Protein AF-A0A2V9VPL0-F1 (afdb_monomer_lite)

Radius of gyration: 16.76 Å; chains: 1; bounding box: 35×31×37 Å

pLDDT: mean 93.95, std 6.03, range [53.44, 98.31]

Foldseek 3Di:
DDDVPDDDDDPVPDDDPVVVVVVVVVVVVVVVVVVVPDDPVQQQDADPPPQDAPVRGNVRSVVVVVVVVVVVLVVQQVVQVVVVHHRSPD

Sequence (90 aa):
LFARGAQLVDPKQYPDPVELQWNFKEVSERVASALSGISEETLRKPVPKEQPSLDGTLGGSIALLCLHESIHVGQMTYLRKWLGYEPAFG

Secondary structure (DSSP, 8-state):
--STTPPP--GGGSPPHHHHHHHHHHHHHHHHHHHTT--HHHHTSBPPTTS--SSSBHHHHHHHHHHHHHHHHHHHHHHHHHTTPPPS--

Structure (mmCIF, N/CA/C/O backbone):
data_AF-A0A2V9VPL0-F1
#
_entry.id   AF-A0A2V9VPL0-F1
#
loop_
_atom_site.group_PDB
_atom_site.id
_atom_site.type_symbol
_atom_site.label_atom_id
_atom_site.label_alt_id
_atom_site.label_comp_id
_atom_site.label_asym_id
_atom_site.label_entity_id
_atom_site.label_seq_id
_atom_site.pdbx_PDB_ins_code
_atom_site.Cartn_x
_atom_site.Cartn_y
_atom_site.Cartn_z
_atom_site.occupancy
_atom_site.B_iso_or_equiv
_atom_site.auth_seq_id
_atom_site.auth_comp_id
_atom_site.auth_asym_id
_atom_site.auth_atom_id
_atom_site.pdbx_PDB_model_num
ATOM 1 N N . LEU A 1 1 ? 4.055 -16.964 -7.720 1.00 84.88 1 LEU A N 1
ATOM 2 C CA . LEU A 1 1 ? 4.322 -15.603 -8.236 1.00 84.88 1 LE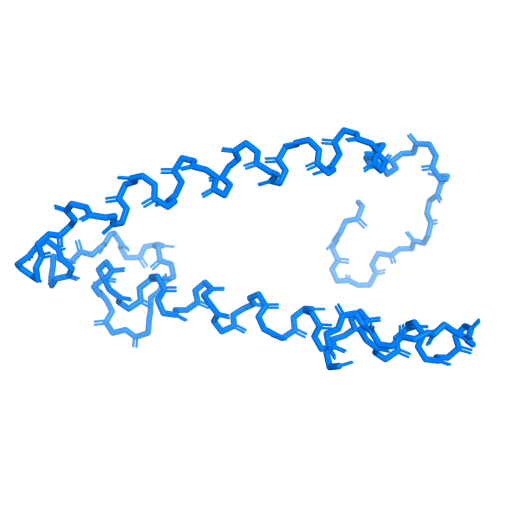U A CA 1
ATOM 3 C C . LEU A 1 1 ? 5.041 -14.722 -7.214 1.00 84.88 1 LEU A C 1
ATOM 5 O O . LEU A 1 1 ? 6.134 -14.283 -7.525 1.00 84.88 1 LEU A O 1
ATOM 9 N N . PHE A 1 2 ? 4.507 -14.509 -6.001 1.00 90.44 2 PHE A N 1
ATOM 10 C CA . PHE A 1 2 ? 5.013 -13.461 -5.084 1.00 90.44 2 PHE A CA 1
ATOM 11 C C . PHE A 1 2 ? 5.619 -13.955 -3.755 1.00 90.44 2 PHE A C 1
ATOM 13 O O . PHE A 1 2 ? 5.757 -13.188 -2.807 1.00 90.44 2 PHE A O 1
ATOM 20 N N . ALA A 1 3 ? 5.969 -15.239 -3.649 1.00 91.62 3 ALA A N 1
ATOM 21 C CA . ALA A 1 3 ? 6.626 -15.757 -2.449 1.00 91.62 3 ALA A CA 1
ATOM 22 C C . ALA A 1 3 ? 8.067 -15.231 -2.329 1.00 91.62 3 ALA A C 1
ATOM 24 O O . ALA A 1 3 ? 8.718 -14.914 -3.327 1.00 91.62 3 ALA A O 1
ATOM 25 N N . ARG A 1 4 ? 8.600 -15.187 -1.104 1.00 88.56 4 ARG A N 1
ATOM 26 C CA . ARG A 1 4 ? 10.013 -14.856 -0.875 1.00 88.56 4 ARG A CA 1
ATOM 27 C C . ARG A 1 4 ? 10.910 -15.825 -1.655 1.00 88.56 4 ARG A C 1
ATOM 29 O O . ARG A 1 4 ? 10.763 -17.035 -1.520 1.00 88.56 4 ARG A O 1
ATOM 36 N N . GLY A 1 5 ? 11.837 -15.284 -2.447 1.00 92.44 5 GLY A N 1
ATOM 37 C CA . GLY A 1 5 ? 12.744 -16.078 -3.286 1.00 92.44 5 GLY A CA 1
ATOM 38 C C . GLY A 1 5 ? 12.102 -16.662 -4.551 1.00 92.44 5 GLY A C 1
ATOM 39 O O . GLY A 1 5 ? 12.712 -17.517 -5.194 1.00 92.44 5 GLY A O 1
ATOM 40 N N . ALA A 1 6 ? 10.887 -16.230 -4.912 1.00 93.69 6 ALA A N 1
ATOM 41 C CA . ALA A 1 6 ? 10.250 -16.642 -6.157 1.00 93.69 6 ALA A CA 1
ATOM 42 C C . ALA A 1 6 ? 11.121 -16.283 -7.371 1.00 93.69 6 ALA A C 1
ATOM 44 O O . ALA A 1 6 ? 11.664 -15.183 -7.461 1.00 93.69 6 ALA A O 1
ATOM 45 N N . GLN A 1 7 ? 11.237 -17.232 -8.299 1.00 94.56 7 GLN A N 1
ATOM 46 C CA . GLN A 1 7 ? 11.916 -17.026 -9.575 1.00 94.56 7 GLN A CA 1
ATOM 47 C C . GLN A 1 7 ? 11.022 -16.248 -10.541 1.00 94.56 7 GLN A C 1
ATOM 49 O O . GLN A 1 7 ? 9.792 -16.283 -10.427 1.00 94.56 7 GLN A O 1
ATOM 54 N N . LEU A 1 8 ? 11.650 -15.575 -11.506 1.00 92.38 8 LEU A N 1
ATOM 55 C CA . LEU A 1 8 ? 10.930 -14.946 -12.607 1.00 92.38 8 LEU A CA 1
ATOM 56 C C . LEU A 1 8 ? 10.182 -16.014 -13.405 1.00 92.38 8 LEU A C 1
ATOM 58 O O . LEU A 1 8 ? 10.717 -17.081 -13.705 1.00 92.38 8 LEU A O 1
ATOM 62 N N . VAL A 1 9 ? 8.937 -15.704 -13.737 1.00 94.75 9 VAL A N 1
ATOM 63 C CA . VAL A 1 9 ? 8.090 -16.534 -14.592 1.00 94.75 9 VAL A CA 1
ATOM 64 C C . VAL A 1 9 ? 7.789 -15.799 -15.894 1.00 94.75 9 VAL A C 1
ATOM 66 O O . VAL A 1 9 ? 8.209 -14.656 -16.082 1.00 94.75 9 VAL A O 1
ATOM 69 N N . ASP A 1 10 ? 7.048 -16.449 -16.790 1.00 94.81 10 ASP A N 1
ATOM 70 C CA . ASP A 1 10 ? 6.546 -15.807 -18.005 1.00 94.81 10 ASP A CA 1
ATOM 71 C C . ASP A 1 10 ? 5.786 -14.507 -17.649 1.00 94.81 10 ASP A C 1
ATOM 73 O O . ASP A 1 10 ? 4.895 -14.553 -16.792 1.00 94.81 10 ASP A O 1
ATOM 77 N N . PRO A 1 11 ? 6.101 -13.363 -18.294 1.00 91.12 11 PRO A N 1
ATOM 78 C CA . PRO A 1 11 ? 5.418 -12.089 -18.077 1.00 91.12 11 PRO A CA 1
ATOM 79 C C . PRO A 1 11 ? 3.886 -12.166 -18.109 1.00 91.12 11 PRO A C 1
ATOM 81 O O . PRO A 1 11 ? 3.231 -11.442 -17.368 1.00 91.12 11 PRO A O 1
ATOM 84 N N . LYS A 1 12 ? 3.307 -13.076 -18.903 1.00 93.38 12 LYS A N 1
ATOM 85 C CA . LYS A 1 12 ? 1.852 -13.278 -19.022 1.00 93.38 12 LYS A CA 1
ATOM 86 C C . LYS A 1 12 ? 1.197 -13.850 -17.765 1.00 93.38 12 LYS A C 1
ATOM 88 O O . LYS A 1 12 ? -0.025 -13.887 -17.685 1.00 93.38 12 LYS A O 1
ATOM 93 N N . GLN A 1 13 ? 1.987 -14.356 -16.819 1.00 93.81 13 GLN A N 1
ATOM 94 C CA . GLN A 1 13 ? 1.481 -14.842 -15.535 1.00 93.81 13 GLN A CA 1
ATOM 95 C C . GLN A 1 13 ? 1.350 -13.724 -14.498 1.00 93.81 13 GLN A C 1
ATOM 97 O O . GLN A 1 13 ? 0.714 -13.932 -13.464 1.00 93.81 13 GLN A O 1
ATOM 102 N N . TYR A 1 14 ? 1.961 -12.560 -14.734 1.00 93.50 14 TYR A N 1
ATOM 103 C CA . TYR A 1 14 ? 1.726 -11.389 -13.899 1.00 93.50 14 TYR A CA 1
ATOM 104 C C . TYR A 1 14 ? 0.400 -10.724 -14.290 1.00 93.50 14 TYR A C 1
ATOM 106 O O . TYR A 1 14 ? -0.013 -10.830 -15.445 1.00 93.50 14 TYR A O 1
ATOM 114 N N . PRO A 1 15 ? -0.274 -10.044 -13.345 1.00 92.50 15 PRO A N 1
ATOM 115 C CA . PRO A 1 15 ? -1.489 -9.303 -13.655 1.00 92.50 15 PRO A CA 1
ATOM 116 C C . PRO A 1 15 ? -1.245 -8.235 -14.723 1.00 92.50 15 PRO A C 1
ATOM 118 O O . PRO A 1 15 ? -0.166 -7.633 -14.773 1.00 92.50 15 PRO A O 1
ATOM 121 N N . ASP A 1 16 ? -2.261 -7.982 -15.544 1.00 93.81 16 ASP A N 1
ATOM 122 C CA . ASP A 1 16 ? -2.185 -6.956 -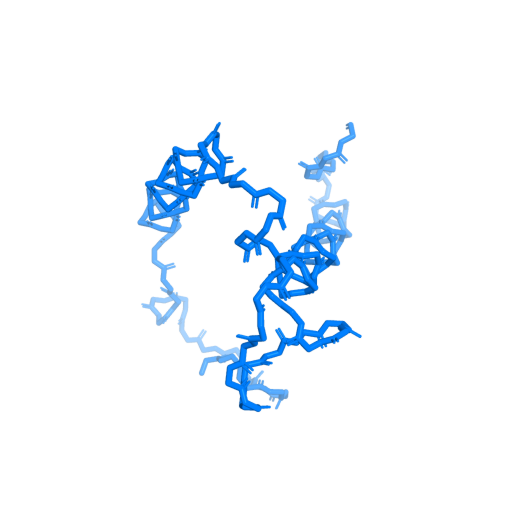16.574 1.00 93.81 16 ASP A CA 1
ATOM 123 C C . ASP A 1 16 ? -2.038 -5.553 -15.942 1.00 93.81 16 ASP A C 1
ATOM 125 O O . ASP A 1 16 ? -2.786 -5.206 -15.022 1.00 93.81 16 ASP A O 1
ATOM 129 N N . PRO A 1 17 ? -1.094 -4.711 -16.406 1.00 91.06 17 PRO A N 1
ATOM 130 C CA . PRO A 1 17 ? -0.884 -3.390 -15.821 1.00 91.06 17 PRO A CA 1
ATOM 131 C C . PRO A 1 17 ? -2.093 -2.450 -15.910 1.00 91.06 17 PRO A C 1
ATOM 133 O O . PRO A 1 17 ? -2.266 -1.618 -15.019 1.00 91.06 17 PRO A O 1
ATOM 136 N N . VAL A 1 18 ? -2.915 -2.549 -16.961 1.00 94.38 18 VAL A N 1
ATOM 137 C CA . VAL A 1 18 ? -4.115 -1.711 -17.120 1.00 94.38 18 VAL A CA 1
ATOM 138 C C . VAL A 1 18 ? -5.186 -2.157 -16.130 1.00 94.38 18 VAL A C 1
ATOM 140 O O . VAL A 1 18 ? -5.787 -1.321 -15.453 1.00 94.38 18 VAL A O 1
ATOM 143 N N . GLU A 1 19 ? -5.370 -3.468 -15.982 1.00 94.44 19 GLU A N 1
ATOM 144 C CA . GLU A 1 19 ? -6.260 -4.041 -14.970 1.00 94.44 19 GLU A CA 1
ATOM 145 C C . GLU A 1 19 ? -5.835 -3.635 -13.548 1.00 94.44 19 GLU A C 1
ATOM 147 O O . GLU A 1 19 ? -6.665 -3.201 -12.749 1.00 94.44 19 GLU A O 1
ATOM 152 N N . LEU A 1 20 ? -4.533 -3.691 -13.238 1.00 93.25 20 LEU A N 1
ATOM 153 C CA . LEU A 1 20 ? -4.002 -3.257 -11.942 1.00 93.25 20 LEU A CA 1
ATOM 154 C C . LEU A 1 20 ? -4.306 -1.784 -11.649 1.00 93.25 20 LEU A C 1
ATOM 156 O O . LEU A 1 20 ? -4.703 -1.457 -10.532 1.00 93.25 20 LEU A O 1
ATOM 160 N N . GLN A 1 21 ? -4.134 -0.897 -12.632 1.00 93.56 21 GLN A N 1
ATOM 161 C CA . GLN A 1 21 ? -4.415 0.533 -12.469 1.00 93.56 21 GLN A CA 1
ATOM 162 C C . GLN A 1 21 ? -5.900 0.801 -12.222 1.00 93.56 21 GLN A C 1
ATOM 164 O O . GLN A 1 21 ? -6.239 1.622 -11.367 1.00 93.56 21 GLN A O 1
ATOM 169 N N . TRP A 1 22 ? -6.782 0.101 -12.939 1.00 96.25 22 TRP A N 1
ATOM 170 C CA . TRP A 1 22 ? -8.219 0.210 -12.713 1.00 96.25 22 TRP A CA 1
ATOM 171 C C . TRP A 1 22 ? -8.585 -0.286 -11.312 1.00 96.25 22 TRP A C 1
ATOM 173 O O . TRP A 1 22 ? -9.164 0.475 -10.536 1.00 96.25 22 TRP A O 1
ATOM 183 N N . ASN A 1 23 ? -8.172 -1.500 -10.945 1.00 96.25 23 ASN A N 1
ATOM 184 C CA . ASN A 1 23 ? -8.461 -2.066 -9.628 1.00 96.25 23 ASN A CA 1
ATOM 185 C C . ASN A 1 23 ? -7.938 -1.171 -8.496 1.00 96.25 23 ASN A C 1
ATOM 187 O O . ASN A 1 23 ? -8.637 -0.956 -7.506 1.00 96.25 23 ASN A O 1
ATOM 191 N N . PHE A 1 24 ? -6.736 -0.606 -8.652 1.00 94.38 24 PHE A N 1
ATOM 192 C CA . PHE A 1 24 ? -6.180 0.331 -7.680 1.00 94.38 24 PHE A CA 1
ATOM 193 C C . PHE A 1 24 ? -7.070 1.567 -7.533 1.00 94.38 24 PHE A C 1
ATOM 195 O O . PHE A 1 24 ? -7.498 1.875 -6.424 1.00 94.38 24 PHE A O 1
ATOM 202 N N . LYS A 1 25 ? -7.426 2.223 -8.645 1.00 96.19 25 LYS A N 1
ATOM 203 C CA . LYS A 1 25 ? -8.303 3.401 -8.636 1.00 96.19 25 LYS A CA 1
ATOM 204 C C . LYS A 1 25 ? -9.648 3.110 -7.965 1.00 96.19 25 LYS A C 1
ATOM 206 O O . LYS A 1 25 ? -10.070 3.863 -7.092 1.00 96.19 25 LYS A O 1
ATOM 211 N N . GLU A 1 26 ? -10.303 2.019 -8.351 1.00 97.50 26 GLU A N 1
ATOM 212 C CA . GLU A 1 26 ? -11.613 1.644 -7.816 1.00 97.50 26 GLU A CA 1
ATOM 213 C C . GLU A 1 26 ? -11.563 1.399 -6.301 1.00 97.50 26 GLU A C 1
ATOM 215 O O . GLU A 1 26 ? -12.412 1.888 -5.550 1.00 97.50 26 GLU A O 1
ATOM 220 N N . VAL A 1 27 ? -10.558 0.658 -5.828 1.00 96.31 27 VAL A N 1
ATOM 221 C CA . VAL A 1 27 ? -10.391 0.392 -4.395 1.00 96.31 27 VAL A CA 1
ATOM 222 C C . VAL A 1 27 ? -10.063 1.681 -3.643 1.00 96.31 27 VAL A C 1
ATOM 224 O O . VAL A 1 27 ? -10.651 1.917 -2.587 1.00 96.31 27 VAL A O 1
ATOM 227 N N . SER A 1 28 ? -9.201 2.547 -4.184 1.00 95.25 28 SER A N 1
ATOM 228 C CA . SER A 1 28 ? -8.878 3.842 -3.574 1.00 95.25 28 SER A CA 1
ATOM 229 C C . SER A 1 28 ? -10.111 4.732 -3.412 1.00 95.25 28 SER A C 1
ATOM 231 O O . SER A 1 28 ? -10.286 5.328 -2.352 1.00 95.25 28 SER A O 1
ATOM 233 N N . GLU A 1 29 ? -10.996 4.792 -4.409 1.00 96.88 29 GLU A N 1
ATOM 234 C CA . GLU A 1 29 ? -12.245 5.564 -4.332 1.00 96.88 29 GLU A CA 1
ATOM 235 C C . GLU A 1 29 ? -13.170 5.036 -3.225 1.00 96.88 29 GLU A C 1
ATOM 237 O O . GLU A 1 29 ? -13.697 5.810 -2.420 1.00 96.88 29 GLU A O 1
ATOM 242 N N . ARG A 1 30 ? -13.317 3.709 -3.122 1.00 95.88 30 ARG A N 1
ATOM 243 C CA . ARG A 1 30 ? -14.113 3.068 -2.062 1.00 95.88 30 ARG A CA 1
ATOM 244 C C . ARG A 1 30 ? -13.524 3.318 -0.675 1.00 95.88 30 ARG A C 1
ATOM 246 O O . ARG A 1 30 ? -14.265 3.631 0.255 1.00 95.88 30 ARG A O 1
ATOM 253 N N . VAL A 1 31 ? -12.203 3.206 -0.534 1.00 94.62 31 VAL A N 1
ATOM 254 C CA . VAL A 1 31 ? -11.499 3.471 0.729 1.00 94.62 31 VAL A CA 1
ATOM 255 C C . VAL A 1 31 ? -11.647 4.939 1.123 1.00 94.62 31 VAL A C 1
ATOM 257 O O . VAL A 1 31 ? -12.022 5.217 2.259 1.00 94.62 31 VAL A O 1
ATOM 260 N N . ALA A 1 32 ? -11.442 5.878 0.197 1.00 94.88 32 ALA A N 1
ATOM 261 C CA . ALA A 1 32 ? -11.614 7.306 0.456 1.00 94.88 32 ALA A CA 1
ATOM 262 C C . ALA A 1 32 ? -13.042 7.630 0.923 1.00 94.88 32 ALA A C 1
ATOM 264 O O . ALA A 1 32 ? -13.220 8.323 1.926 1.00 94.88 32 ALA A O 1
ATOM 265 N N . SER A 1 33 ? -14.056 7.067 0.255 1.00 95.81 33 SER A N 1
ATOM 266 C CA . SER A 1 33 ? -15.458 7.233 0.651 1.00 95.81 33 SER A CA 1
ATOM 267 C C . SER A 1 33 ? -15.772 6.615 2.016 1.00 95.81 33 SER A C 1
ATOM 269 O O . SER A 1 33 ? -16.598 7.155 2.749 1.00 95.81 33 SER A O 1
ATOM 271 N N . ALA A 1 34 ? -15.157 5.485 2.372 1.00 93.69 34 ALA A N 1
ATOM 272 C CA . ALA A 1 34 ? -15.357 4.867 3.681 1.00 93.69 34 ALA A CA 1
ATOM 273 C C . ALA A 1 34 ? -14.691 5.685 4.800 1.00 93.69 34 ALA A C 1
ATOM 275 O O . ALA A 1 34 ? -15.259 5.847 5.881 1.00 93.69 34 ALA A O 1
ATOM 276 N N . LEU A 1 35 ? -13.501 6.232 4.536 1.00 93.88 35 LEU A N 1
ATOM 277 C CA . LEU A 1 35 ? -12.743 7.021 5.504 1.00 93.88 35 LEU A CA 1
ATOM 278 C C . LEU A 1 35 ? -13.328 8.420 5.727 1.00 93.88 35 LEU A C 1
ATOM 280 O O . LEU A 1 35 ? -13.211 8.938 6.833 1.00 93.88 35 LEU A O 1
ATOM 284 N N . SER A 1 36 ? -14.002 9.028 4.745 1.00 94.69 36 SER A N 1
ATOM 285 C CA . SER A 1 36 ? -14.558 10.383 4.901 1.00 94.69 36 SER A CA 1
ATOM 286 C C . SER A 1 36 ? -15.623 10.501 5.998 1.00 94.69 36 SER A C 1
ATOM 288 O O . SER A 1 36 ? -15.865 11.595 6.498 1.00 94.69 36 SER A O 1
ATOM 290 N N . GLY A 1 37 ? -16.278 9.394 6.357 1.00 90.19 37 GLY A N 1
ATOM 291 C CA . GLY A 1 37 ? -17.337 9.356 7.370 1.00 90.19 37 GLY A CA 1
ATOM 292 C C . GLY A 1 37 ? -16.977 8.583 8.638 1.00 90.19 37 GLY A C 1
ATOM 293 O O . GLY A 1 37 ? -17.857 8.349 9.467 1.00 90.19 37 GLY A O 1
ATOM 294 N N . ILE A 1 38 ? -15.729 8.129 8.790 1.00 96.12 38 ILE A N 1
ATOM 295 C CA . ILE A 1 38 ? -15.367 7.255 9.907 1.00 96.12 38 ILE A CA 1
ATOM 296 C C . ILE A 1 38 ? -15.248 8.047 11.214 1.00 96.12 38 ILE A C 1
ATOM 298 O O . ILE A 1 38 ? -14.589 9.083 11.280 1.00 96.12 38 ILE A O 1
ATOM 302 N N . SER A 1 39 ? -15.889 7.559 12.279 1.00 97.38 39 SER A N 1
ATOM 303 C CA . SER A 1 39 ? -15.777 8.171 13.605 1.00 97.38 39 SER A CA 1
ATOM 304 C C . SER A 1 39 ? -14.510 7.719 14.332 1.00 97.38 39 SER A C 1
ATOM 306 O O . SER A 1 39 ? -14.044 6.591 14.161 1.00 97.38 39 SER A O 1
ATOM 308 N N . GLU A 1 40 ? -13.994 8.566 15.224 1.00 96.81 40 GLU A N 1
ATOM 309 C CA . GLU A 1 40 ? -12.868 8.219 16.102 1.00 96.81 40 GLU A CA 1
ATOM 310 C C . GLU A 1 40 ? -13.176 6.997 16.982 1.00 96.81 40 GLU A C 1
ATOM 312 O O . GLU A 1 40 ? -12.331 6.123 17.167 1.00 96.81 40 GLU A O 1
ATOM 317 N N . GLU A 1 41 ? -14.415 6.886 17.469 1.00 98.00 41 GLU A N 1
ATOM 318 C CA . GLU A 1 41 ? -14.884 5.708 18.203 1.00 98.00 41 GLU A CA 1
ATOM 319 C C . GLU A 1 41 ? -14.743 4.431 17.366 1.00 98.00 41 GLU A C 1
ATOM 321 O O . GLU A 1 41 ? -14.296 3.402 17.868 1.00 98.00 41 GLU A O 1
ATOM 326 N N . THR A 1 42 ? -15.072 4.495 16.073 1.00 97.62 42 THR A N 1
ATOM 327 C CA . THR A 1 42 ? -14.928 3.353 15.164 1.00 97.62 42 THR A CA 1
ATOM 328 C C . THR A 1 42 ? -13.463 3.001 14.937 1.00 97.62 42 THR A C 1
ATOM 330 O O . THR A 1 42 ? -13.124 1.820 14.955 1.00 97.62 42 THR A O 1
ATOM 333 N N . LEU A 1 43 ? -12.585 3.997 14.794 1.00 97.38 43 LEU A N 1
ATOM 334 C CA . LEU A 1 43 ? -11.142 3.771 14.660 1.00 97.38 43 LEU A CA 1
ATOM 335 C C . LEU A 1 43 ? -10.544 3.070 15.887 1.00 97.38 43 LEU A C 1
ATOM 337 O O . LEU A 1 43 ? -9.634 2.261 15.737 1.00 97.38 43 LEU A O 1
ATOM 341 N N . ARG A 1 44 ? -11.077 3.323 17.085 1.00 98.12 44 ARG A N 1
ATOM 342 C CA . ARG A 1 44 ? -10.622 2.694 18.336 1.00 98.12 44 ARG A CA 1
ATOM 343 C C . ARG A 1 44 ? -11.137 1.271 18.551 1.00 98.12 44 ARG A C 1
ATOM 345 O O . ARG A 1 44 ? -10.703 0.617 19.498 1.00 98.12 44 ARG A O 1
ATOM 352 N N . LYS A 1 45 ? -12.056 0.776 17.714 1.00 98.25 45 LYS A N 1
ATOM 353 C CA . LYS A 1 45 ? -12.581 -0.587 17.861 1.00 98.25 45 LYS A CA 1
ATOM 354 C C . LYS A 1 45 ? -11.459 -1.613 17.669 1.00 98.25 45 LYS A C 1
ATOM 356 O O . LYS A 1 45 ? -10.628 -1.433 16.773 1.00 98.25 45 LYS A O 1
ATOM 361 N N . PRO A 1 46 ? -11.435 -2.686 18.479 1.00 98.25 46 PRO A N 1
ATOM 362 C CA . PRO A 1 46 ? -10.470 -3.759 18.308 1.00 98.25 46 PRO A CA 1
ATOM 363 C C . PRO A 1 46 ? -10.714 -4.489 16.984 1.00 98.25 46 PRO A C 1
ATOM 365 O O . PRO A 1 46 ? -11.858 -4.627 16.543 1.00 98.25 46 PRO A O 1
ATOM 368 N N . VAL A 1 47 ? -9.641 -4.981 16.373 1.00 97.69 47 VAL A N 1
ATOM 369 C CA . VAL A 1 47 ? -9.706 -5.861 15.196 1.00 97.69 47 VAL A CA 1
ATOM 370 C C . VAL A 1 47 ? -9.461 -7.321 15.595 1.00 97.69 47 VAL A C 1
ATOM 372 O O . VAL A 1 47 ? -8.922 -7.572 16.678 1.00 97.69 47 VAL A O 1
ATOM 375 N N . PRO A 1 48 ? -9.860 -8.305 14.764 1.00 96.94 48 PRO A N 1
ATOM 376 C CA . PRO A 1 48 ? -9.512 -9.706 14.989 1.00 96.94 48 PRO A CA 1
ATOM 377 C C . PRO A 1 48 ? -8.004 -9.891 15.176 1.00 96.94 48 PRO A C 1
ATOM 379 O O . PRO A 1 48 ? -7.206 -9.174 14.576 1.00 96.94 48 PRO A O 1
ATOM 382 N N . LYS A 1 49 ? -7.597 -10.873 15.986 1.00 90.75 49 LYS A N 1
ATOM 383 C CA . LYS A 1 49 ? -6.183 -11.085 16.345 1.00 90.75 49 LYS A CA 1
ATOM 384 C C . LYS A 1 49 ? -5.307 -11.405 15.129 1.00 90.75 49 LYS A C 1
ATOM 386 O O . LYS A 1 49 ? -4.110 -11.138 15.133 1.00 90.75 49 LYS A O 1
ATOM 391 N N . GLU A 1 50 ? -5.902 -11.995 14.102 1.00 94.12 50 GLU A N 1
ATOM 392 C CA . GLU A 1 50 ? -5.260 -12.367 12.847 1.00 94.12 50 GLU A CA 1
ATOM 393 C C . GLU A 1 50 ? -5.062 -11.161 11.918 1.00 94.12 50 GLU A C 1
ATOM 395 O O . GLU A 1 50 ? -4.282 -11.242 10.969 1.00 94.12 50 GLU A O 1
ATOM 400 N N . GLN A 1 51 ? -5.756 -10.048 12.176 1.00 94.44 51 GLN A N 1
ATOM 401 C CA . GLN A 1 51 ? -5.647 -8.836 11.381 1.00 94.44 51 GLN A CA 1
ATOM 402 C C . GLN A 1 51 ? -4.409 -8.026 11.804 1.00 94.44 51 GLN A C 1
ATOM 404 O O . GLN A 1 51 ? -4.295 -7.637 12.968 1.00 94.44 51 GLN A O 1
ATOM 409 N N . PRO A 1 52 ? -3.491 -7.713 10.871 1.00 96.00 52 PRO A N 1
ATOM 410 C CA . PRO A 1 52 ? -2.331 -6.884 11.173 1.00 96.00 52 PRO A CA 1
ATOM 411 C C . PRO A 1 52 ? -2.732 -5.475 11.635 1.00 96.00 52 PRO A C 1
ATOM 413 O O . PRO A 1 52 ? -3.463 -4.770 10.942 1.00 96.00 52 PRO A O 1
ATOM 416 N N . SER A 1 53 ? -2.216 -5.053 12.791 1.00 97.69 53 SER A N 1
ATOM 417 C CA . SER A 1 53 ? -2.425 -3.722 13.368 1.00 97.69 53 SER A CA 1
ATOM 418 C C . SER A 1 53 ? -1.234 -3.328 14.240 1.00 97.69 53 SER A C 1
ATOM 420 O O . SER A 1 53 ? -0.628 -4.188 14.879 1.00 97.69 53 SER A O 1
ATOM 422 N N . LEU A 1 54 ? -0.898 -2.035 14.277 1.00 96.50 54 LEU A N 1
ATOM 423 C CA . LEU A 1 54 ? 0.178 -1.513 15.130 1.00 96.50 54 LEU A CA 1
ATOM 424 C C . LEU A 1 54 ? -0.172 -1.537 16.626 1.00 96.50 54 LEU A C 1
ATOM 426 O O . LEU A 1 54 ? 0.726 -1.651 17.456 1.00 96.50 54 LEU A O 1
ATOM 430 N N . ASP A 1 55 ? -1.456 -1.424 16.965 1.00 97.44 55 ASP A N 1
ATOM 431 C CA . ASP A 1 55 ? -1.941 -1.291 18.346 1.00 97.44 55 ASP A CA 1
ATOM 432 C C . ASP A 1 55 ? -3.173 -2.164 18.660 1.00 97.44 55 ASP A C 1
ATOM 434 O O . ASP A 1 55 ? -3.740 -2.081 19.747 1.00 97.44 55 ASP A O 1
ATOM 438 N N . GLY A 1 56 ? -3.593 -3.016 17.717 1.00 97.94 56 GLY A N 1
ATOM 439 C CA . GLY A 1 56 ? -4.765 -3.887 17.855 1.00 97.94 56 GLY A CA 1
ATOM 440 C C . GLY A 1 56 ? -6.104 -3.221 17.525 1.00 97.94 56 GLY A C 1
ATOM 441 O O . GLY A 1 56 ? -7.144 -3.867 17.657 1.00 97.94 56 GLY A O 1
ATOM 442 N N . THR A 1 57 ? -6.107 -1.966 17.068 1.00 98.31 57 THR A N 1
ATOM 443 C CA . THR A 1 57 ? -7.322 -1.244 16.661 1.00 98.31 57 THR A CA 1
ATOM 444 C C . THR A 1 57 ? -7.498 -1.197 15.141 1.00 98.31 57 THR A C 1
ATOM 446 O O . THR A 1 57 ? -6.584 -1.526 14.366 1.00 98.31 57 THR A O 1
ATOM 449 N N . LEU A 1 58 ? -8.680 -0.764 14.690 1.00 97.75 58 LEU A N 1
ATOM 450 C CA . LEU A 1 58 ? -8.941 -0.480 13.279 1.00 97.75 58 LEU A CA 1
ATOM 451 C C . LEU A 1 58 ? -8.055 0.666 12.774 1.00 97.75 58 LEU A C 1
ATOM 453 O O . LEU A 1 58 ? -7.474 0.560 11.696 1.00 97.75 58 LEU A O 1
ATOM 457 N N . GLY A 1 59 ? -7.894 1.723 13.573 1.00 97.69 59 GLY A N 1
ATOM 458 C CA . GLY A 1 59 ? -6.994 2.836 13.277 1.00 97.69 59 GLY A CA 1
ATOM 459 C C . GLY A 1 59 ? -5.546 2.375 13.120 1.00 97.69 59 GLY A C 1
ATOM 460 O O . GLY A 1 59 ? -4.899 2.721 12.134 1.00 97.69 59 GLY A O 1
ATOM 461 N N . GLY A 1 60 ? -5.067 1.508 14.014 1.00 98.06 60 GLY A N 1
ATOM 462 C CA . GLY A 1 60 ? -3.742 0.896 13.902 1.00 98.06 60 GLY A CA 1
ATOM 463 C C . GLY A 1 60 ? -3.576 -0.002 12.675 1.00 98.06 60 GLY A C 1
ATOM 464 O O . GLY A 1 60 ? -2.475 -0.084 12.130 1.00 98.06 60 GLY A O 1
ATOM 465 N N . SER A 1 61 ? -4.652 -0.637 12.195 1.00 97.69 61 SER A N 1
ATOM 466 C CA . SER A 1 61 ? -4.634 -1.409 10.942 1.00 97.69 61 SER A CA 1
ATOM 467 C C . SER A 1 61 ? -4.485 -0.490 9.730 1.00 97.69 61 SER A C 1
ATOM 469 O O . SER A 1 61 ? -3.665 -0.744 8.852 1.00 97.69 61 SER A O 1
ATOM 471 N N . ILE A 1 62 ? -5.245 0.609 9.692 1.00 96.31 62 ILE A N 1
ATOM 472 C CA . ILE A 1 62 ? -5.163 1.611 8.620 1.00 96.31 62 ILE A CA 1
ATOM 473 C C . ILE A 1 62 ? -3.771 2.252 8.605 1.00 96.31 62 ILE A C 1
ATOM 475 O O . ILE A 1 62 ? -3.143 2.329 7.552 1.00 96.31 62 ILE A O 1
ATOM 479 N N . ALA A 1 63 ? -3.246 2.634 9.772 1.00 96.81 63 ALA A N 1
ATOM 480 C CA . ALA A 1 63 ? -1.901 3.190 9.896 1.00 96.81 63 ALA A CA 1
ATOM 481 C C . ALA A 1 63 ? -0.824 2.219 9.382 1.00 96.81 63 ALA A C 1
ATOM 483 O O . ALA A 1 63 ? 0.094 2.631 8.670 1.00 96.81 63 ALA A O 1
ATOM 484 N N . LEU A 1 64 ? -0.958 0.923 9.687 1.00 97.44 64 LEU A N 1
ATOM 485 C CA . LEU A 1 64 ? -0.065 -0.104 9.157 1.00 97.44 64 LEU A CA 1
ATOM 486 C C . LEU A 1 64 ? -0.133 -0.192 7.627 1.00 97.44 64 LEU A C 1
ATOM 488 O O . LEU A 1 64 ? 0.911 -0.290 6.986 1.00 97.44 64 LEU A O 1
ATOM 492 N N . LEU A 1 65 ? -1.332 -0.136 7.037 1.00 95.75 65 LEU A N 1
ATOM 493 C CA . LEU A 1 65 ? -1.510 -0.158 5.582 1.00 95.75 65 LEU A CA 1
ATOM 494 C C . LEU A 1 65 ? -0.868 1.066 4.909 1.00 95.75 65 LEU A C 1
ATOM 496 O O . LEU A 1 65 ? -0.168 0.897 3.913 1.00 95.75 65 LEU A O 1
ATOM 500 N N . CYS A 1 66 ? -1.010 2.266 5.481 1.00 95.31 66 CYS A N 1
ATOM 501 C CA . CYS A 1 66 ? -0.346 3.474 4.972 1.00 95.31 66 CYS A CA 1
ATOM 502 C C . CYS A 1 66 ? 1.188 3.361 5.027 1.00 95.31 66 CYS A C 1
ATOM 504 O O . CYS A 1 66 ? 1.884 3.744 4.082 1.00 95.31 66 CYS A O 1
ATOM 506 N N . LEU A 1 67 ? 1.730 2.808 6.119 1.00 96.81 67 LEU A N 1
ATOM 507 C CA . LEU A 1 67 ? 3.166 2.549 6.243 1.00 96.81 67 LEU A CA 1
ATOM 508 C C . LEU A 1 67 ? 3.633 1.520 5.204 1.00 96.81 67 LEU A C 1
ATOM 510 O O . LEU A 1 67 ? 4.650 1.720 4.541 1.00 96.81 67 LEU A O 1
ATOM 514 N N . HIS A 1 68 ? 2.881 0.433 5.045 1.00 96.31 68 HIS A N 1
ATOM 515 C CA . HIS A 1 68 ? 3.170 -0.628 4.086 1.00 96.31 68 HIS A CA 1
ATOM 516 C C . HIS A 1 68 ? 3.187 -0.108 2.641 1.00 96.31 68 HIS A C 1
ATOM 518 O O . HIS A 1 68 ? 4.122 -0.391 1.891 1.00 96.31 68 HIS A O 1
ATOM 524 N N . GLU A 1 69 ? 2.200 0.704 2.260 1.00 94.25 69 GLU A N 1
ATOM 525 C CA . GLU A 1 69 ? 2.161 1.358 0.950 1.00 94.25 69 GLU A CA 1
ATOM 526 C C . GLU A 1 69 ? 3.376 2.270 0.742 1.00 94.25 69 GLU A C 1
ATOM 528 O O . GLU A 1 69 ? 4.070 2.149 -0.268 1.00 94.25 69 GLU A O 1
ATOM 533 N N . SER A 1 70 ? 3.701 3.109 1.731 1.00 94.19 70 SER A N 1
ATOM 534 C CA . SER A 1 70 ? 4.861 4.013 1.684 1.00 94.19 70 SER A CA 1
ATOM 535 C C . SER A 1 70 ? 6.176 3.265 1.429 1.00 94.19 70 SER A C 1
ATOM 537 O O . SER A 1 70 ? 7.001 3.698 0.621 1.00 94.19 70 SER A O 1
ATOM 539 N N . ILE A 1 71 ? 6.361 2.108 2.073 1.00 94.81 71 ILE A N 1
ATOM 540 C CA . ILE A 1 71 ? 7.536 1.250 1.873 1.00 94.81 71 ILE A CA 1
ATOM 541 C C . ILE A 1 71 ? 7.613 0.769 0.420 1.00 94.81 71 ILE A C 1
ATOM 543 O O . ILE A 1 71 ? 8.671 0.865 -0.211 1.00 94.81 71 ILE A O 1
ATOM 547 N N . HIS A 1 72 ? 6.505 0.278 -0.135 1.00 93.56 72 HIS A N 1
ATOM 548 C CA . HIS A 1 72 ? 6.484 -0.239 -1.502 1.00 93.56 72 HIS A CA 1
ATOM 549 C C . HIS A 1 72 ? 6.608 0.860 -2.563 1.00 93.56 72 HIS A C 1
ATOM 551 O O . HIS A 1 72 ? 7.320 0.671 -3.549 1.00 93.56 72 HIS A O 1
ATOM 557 N N . VAL A 1 73 ? 6.027 2.041 -2.344 1.00 93.62 73 VAL A N 1
ATOM 558 C CA . VAL A 1 73 ? 6.239 3.216 -3.208 1.00 93.62 73 VAL A CA 1
ATOM 559 C C . VAL A 1 73 ? 7.710 3.647 -3.203 1.00 93.62 73 VAL A C 1
ATOM 561 O O . VAL A 1 73 ? 8.277 3.954 -4.259 1.00 93.62 73 VAL A O 1
ATOM 564 N N . GLY A 1 74 ? 8.371 3.593 -2.044 1.00 94.06 74 GLY A N 1
ATOM 565 C CA . GLY A 1 74 ? 9.812 3.818 -1.936 1.00 94.06 74 GLY A CA 1
ATOM 566 C C . GLY A 1 74 ? 10.624 2.815 -2.763 1.00 94.06 74 GLY A C 1
ATOM 567 O O . GLY A 1 74 ? 11.481 3.211 -3.554 1.00 94.06 74 GLY A O 1
ATOM 568 N N . GLN A 1 75 ? 10.316 1.519 -2.656 1.00 93.88 75 GLN A N 1
ATOM 569 C CA . GLN A 1 75 ? 10.961 0.469 -3.459 1.00 93.88 75 GLN A CA 1
ATOM 570 C C . GLN A 1 75 ? 10.768 0.688 -4.967 1.00 93.88 75 GLN A C 1
ATOM 572 O O . GLN A 1 75 ? 11.733 0.603 -5.729 1.00 93.88 75 GLN A O 1
ATOM 577 N N . MET A 1 76 ? 9.552 1.035 -5.401 1.00 93.38 76 MET A N 1
ATOM 578 C CA . MET A 1 76 ? 9.279 1.369 -6.803 1.00 93.38 76 MET A CA 1
ATOM 579 C C . MET A 1 76 ? 10.095 2.576 -7.272 1.00 93.38 76 MET A C 1
ATOM 581 O O . MET A 1 76 ? 10.604 2.577 -8.391 1.00 93.38 76 MET A O 1
ATOM 585 N N . THR A 1 77 ? 10.275 3.583 -6.418 1.00 94.62 77 THR A N 1
ATOM 586 C CA . THR A 1 77 ? 11.092 4.760 -6.737 1.00 94.62 77 THR A CA 1
ATOM 587 C C . THR A 1 77 ? 12.550 4.393 -7.004 1.00 94.62 77 THR A C 1
ATOM 589 O O . THR A 1 77 ? 13.131 4.896 -7.966 1.00 94.62 77 THR A O 1
ATOM 592 N N . TYR A 1 78 ? 13.137 3.482 -6.221 1.00 95.00 78 TYR A N 1
ATOM 593 C CA . TYR A 1 78 ? 14.489 2.983 -6.491 1.00 95.00 78 TYR A CA 1
ATOM 594 C C . TYR A 1 78 ? 14.589 2.301 -7.861 1.00 95.00 78 TYR A C 1
ATOM 596 O O . TYR A 1 78 ? 15.508 2.597 -8.624 1.00 95.00 78 TYR A O 1
ATOM 604 N N . LEU A 1 79 ? 13.627 1.436 -8.197 1.00 94.19 79 LEU A N 1
ATOM 605 C CA . LEU A 1 79 ? 13.599 0.743 -9.490 1.00 94.19 79 LEU A CA 1
ATOM 606 C C . LEU A 1 79 ? 13.443 1.721 -10.661 1.00 94.19 79 LEU A C 1
ATOM 608 O O . LEU A 1 79 ? 14.160 1.613 -11.653 1.00 94.19 79 LEU A O 1
ATOM 612 N N . ARG A 1 80 ? 12.551 2.710 -10.534 1.00 94.56 80 ARG A N 1
ATOM 613 C CA . ARG A 1 80 ? 12.344 3.741 -11.561 1.00 94.56 80 ARG A CA 1
ATOM 614 C C . ARG A 1 80 ? 13.611 4.542 -11.826 1.00 94.56 80 ARG A C 1
ATOM 616 O O . ARG A 1 80 ? 14.005 4.658 -12.983 1.00 94.56 80 ARG A O 1
ATOM 623 N N . LYS A 1 81 ? 14.282 5.009 -10.768 1.00 95.31 81 LYS A N 1
ATOM 624 C CA . LYS A 1 81 ? 15.552 5.739 -10.889 1.00 95.31 81 LYS A CA 1
ATOM 625 C C . LYS A 1 81 ? 16.638 4.897 -11.549 1.00 95.31 81 LYS A C 1
ATOM 627 O O . LYS A 1 81 ? 17.353 5.405 -12.405 1.00 95.31 81 LYS A O 1
ATOM 632 N N . TRP A 1 82 ? 16.749 3.616 -11.191 1.00 96.38 82 TRP A N 1
ATOM 633 C CA . TRP A 1 82 ? 17.709 2.713 -11.833 1.00 96.38 82 TRP A CA 1
ATOM 634 C C . TRP A 1 82 ? 17.442 2.593 -13.343 1.00 96.38 82 TRP A C 1
ATOM 636 O O . TRP A 1 82 ? 18.369 2.641 -14.146 1.00 96.38 82 TRP A O 1
ATOM 646 N N . LEU A 1 83 ? 16.179 2.531 -13.753 1.00 96.31 83 LEU A N 1
ATOM 647 C CA . LEU A 1 83 ? 15.794 2.470 -15.164 1.00 96.31 83 LEU A CA 1
ATOM 648 C C . LEU A 1 83 ? 15.849 3.829 -15.897 1.00 96.31 83 LEU A C 1
ATOM 650 O O . LEU A 1 83 ? 15.483 3.896 -17.067 1.00 96.31 83 LEU A O 1
ATOM 654 N N . GLY A 1 84 ? 16.305 4.904 -15.242 1.00 97.19 84 GLY A N 1
ATOM 655 C CA . GLY A 1 84 ? 16.408 6.242 -15.835 1.00 97.19 84 GLY A CA 1
ATOM 656 C C . GLY A 1 84 ? 15.091 7.023 -15.886 1.00 97.19 84 GLY A C 1
ATOM 657 O O . GLY A 1 84 ? 15.006 8.019 -16.599 1.00 97.19 84 GLY A O 1
ATOM 658 N N . TYR A 1 85 ? 1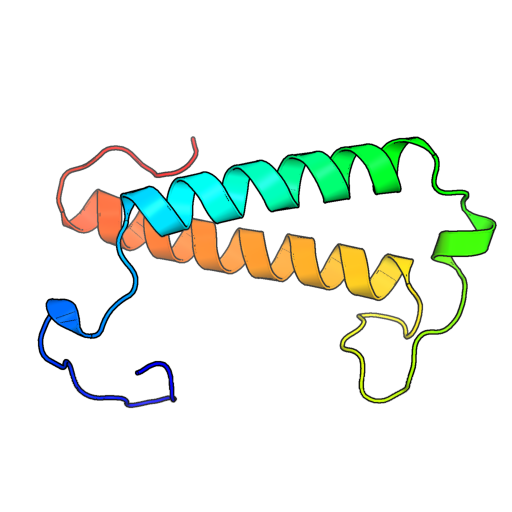4.066 6.589 -15.148 1.00 95.56 85 TYR A N 1
ATOM 659 C CA . TYR A 1 85 ? 12.805 7.316 -15.013 1.00 95.56 85 TYR A CA 1
ATOM 660 C C . TYR A 1 85 ? 12.805 8.241 -13.791 1.00 95.56 85 TYR A C 1
ATOM 662 O O . TYR A 1 85 ? 13.468 7.979 -12.785 1.00 95.56 85 TYR A O 1
ATOM 670 N N . GLU A 1 86 ? 11.954 9.266 -13.849 1.00 93.25 86 GLU A N 1
ATOM 671 C CA . GLU A 1 86 ? 11.599 10.098 -12.696 1.00 93.25 86 GLU A CA 1
ATOM 672 C C . GLU A 1 86 ? 11.023 9.259 -11.538 1.00 93.25 86 GLU A C 1
ATOM 674 O O . GLU A 1 86 ? 10.415 8.199 -11.783 1.00 93.25 86 GLU A O 1
ATOM 679 N N . PRO A 1 87 ? 11.198 9.701 -10.275 1.00 85.62 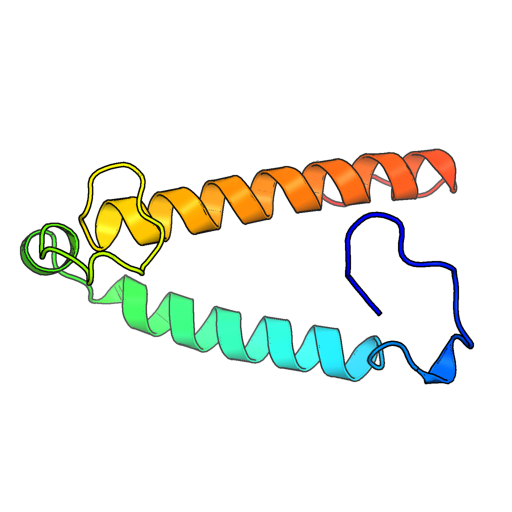87 PRO A N 1
ATOM 680 C CA . PRO A 1 87 ? 10.688 8.991 -9.107 1.00 85.62 87 PRO A CA 1
ATOM 681 C C . PRO A 1 87 ? 9.170 8.767 -9.182 1.00 85.62 87 PRO A C 1
ATOM 683 O O . PRO A 1 87 ? 8.448 9.488 -9.863 1.00 85.62 87 PRO A O 1
ATOM 686 N N . ALA A 1 88 ? 8.669 7.734 -8.492 1.00 77.69 88 ALA A N 1
ATOM 687 C CA . ALA 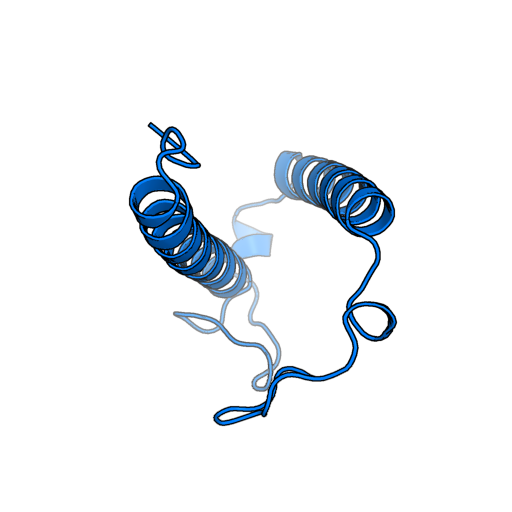A 1 88 ? 7.226 7.454 -8.469 1.00 77.69 88 ALA A CA 1
ATOM 688 C C . ALA A 1 88 ? 6.440 8.523 -7.687 1.00 77.69 88 ALA A C 1
ATOM 690 O O . ALA A 1 88 ? 5.245 8.697 -7.902 1.00 77.69 88 ALA A O 1
ATOM 691 N N . PHE A 1 89 ? 7.122 9.209 -6.771 1.00 67.19 89 PHE A N 1
ATOM 692 C CA . PHE A 1 89 ? 6.617 10.280 -5.927 1.00 67.19 89 PHE A CA 1
ATOM 693 C C . PHE A 1 89 ? 7.779 11.235 -5.612 1.00 67.19 89 PHE A C 1
ATOM 695 O O . PHE A 1 89 ? 8.885 10.762 -5.327 1.00 67.19 89 PHE A O 1
ATOM 70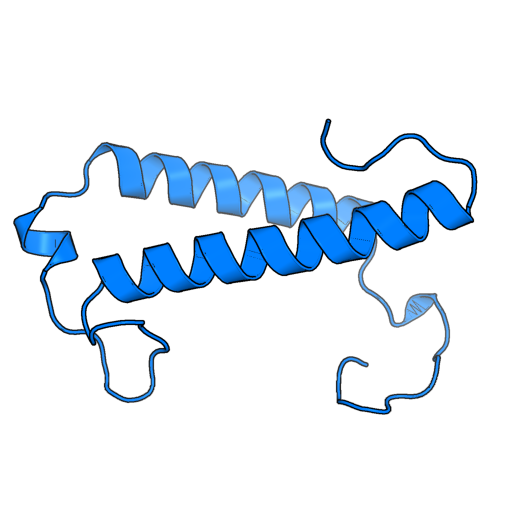2 N N . GLY A 1 90 ? 7.522 12.546 -5.644 1.00 53.44 90 GLY A N 1
ATOM 703 C CA . GLY A 1 90 ? 8.523 13.607 -5.471 1.00 53.44 90 GLY A CA 1
ATOM 704 C C . GLY A 1 90 ? 8.553 14.557 -6.652 1.00 53.44 90 GLY A C 1
ATOM 705 O O . GLY A 1 90 ? 9.013 14.109 -7.722 1.00 53.44 90 GLY A O 1
#